Protein AF-G2E6L3-F1 (afdb_monomer_lite)

pLDDT: mean 76.06, std 13.34, range [44.75, 89.81]

Radius of gyration: 22.79 Å; chains: 1; bounding box: 30×54×60 Å

Organism: NCBI:txid765913

Sequence (83 aa):
MYIDPSDWPAPIGPQGTAQASSPESLRVEITLDLVQQLIEEGRIGAADLHCLDAGSKQRLQRACLDNCARDLSYRAQFEHALV

Secondary structure (DSSP, 8-state):
-PPPGGGS-----------------------HHHHHHHHHTTS--GGG---SSHHHHHHHHHHHHHHHHHHHHHHHHHHTT--

Structure (mmCIF, N/CA/C/O backbone):
data_AF-G2E6L3-F1
#
_entry.id   AF-G2E6L3-F1
#
loop_
_atom_site.group_PDB
_atom_site.id
_atom_site.type_symbol
_atom_site.label_atom_id
_atom_site.label_alt_id
_atom_site.label_comp_id
_atom_site.label_asym_id
_atom_site.label_entity_id
_atom_site.label_seq_id
_atom_site.pdbx_PDB_ins_code
_atom_site.Cartn_x
_atom_site.Cartn_y
_atom_site.Cartn_z
_atom_site.occupancy
_atom_site.B_iso_or_equiv
_atom_site.auth_seq_id
_atom_site.auth_comp_id
_atom_site.auth_asym_id
_atom_site.auth_atom_id
_atom_site.pdbx_PDB_model_num
ATOM 1 N N . MET A 1 1 ? -7.018 -47.842 -29.507 1.00 52.62 1 MET A N 1
ATOM 2 C CA . MET A 1 1 ? -5.912 -47.250 -30.287 1.00 52.62 1 MET A CA 1
ATOM 3 C C . MET A 1 1 ? -5.132 -46.357 -29.346 1.00 52.62 1 MET A C 1
ATOM 5 O O . MET A 1 1 ? -5.747 -45.503 -28.723 1.00 52.62 1 MET A O 1
ATOM 9 N N . TYR A 1 2 ? -3.844 -46.632 -29.154 1.00 63.59 2 TYR A N 1
ATOM 10 C CA . TYR A 1 2 ? -2.953 -45.802 -28.342 1.00 63.59 2 TYR A CA 1
ATOM 11 C C . TYR A 1 2 ? -2.368 -44.717 -29.251 1.00 63.59 2 TYR A C 1
ATOM 13 O O . TYR A 1 2 ? -1.890 -45.049 -30.334 1.00 63.59 2 TYR A O 1
ATOM 21 N N . ILE A 1 3 ? -2.483 -43.451 -28.852 1.00 63.44 3 ILE A N 1
ATOM 22 C CA . ILE A 1 3 ? -1.974 -42.301 -29.610 1.00 63.44 3 ILE A CA 1
ATOM 23 C C . ILE A 1 3 ? -0.604 -41.956 -29.031 1.00 63.44 3 ILE A C 1
ATOM 25 O O . ILE A 1 3 ? -0.476 -41.792 -27.816 1.00 63.44 3 ILE A O 1
ATOM 29 N N . ASP A 1 4 ? 0.413 -41.899 -29.889 1.00 73.75 4 ASP A N 1
ATOM 30 C CA . ASP A 1 4 ? 1.766 -41.529 -29.487 1.00 73.75 4 ASP A CA 1
ATOM 31 C C . ASP A 1 4 ? 1.803 -40.048 -29.054 1.00 73.75 4 ASP A C 1
ATOM 33 O O . ASP A 1 4 ? 1.193 -39.207 -29.717 1.00 73.75 4 ASP A O 1
ATOM 37 N N . PRO A 1 5 ? 2.509 -39.685 -27.967 1.00 68.69 5 PRO A N 1
ATOM 38 C CA . PRO A 1 5 ? 2.634 -38.294 -27.525 1.00 68.69 5 PRO A CA 1
ATOM 39 C C . PRO A 1 5 ? 3.209 -37.343 -28.588 1.00 68.69 5 PRO A C 1
ATOM 41 O O . PRO A 1 5 ? 3.006 -36.134 -28.488 1.00 68.69 5 PRO A O 1
ATOM 44 N N . SER A 1 6 ? 3.906 -37.869 -29.600 1.00 72.56 6 SER A N 1
ATOM 45 C CA . SER A 1 6 ? 4.470 -37.095 -30.713 1.00 72.56 6 SER A CA 1
ATOM 46 C C . SER A 1 6 ? 3.441 -36.752 -31.799 1.00 72.56 6 SER A C 1
ATOM 48 O O . SER A 1 6 ? 3.684 -35.848 -32.594 1.00 72.56 6 SER A O 1
ATOM 50 N N . ASP A 1 7 ? 2.294 -37.438 -31.819 1.00 69.19 7 ASP A N 1
ATOM 51 C CA . ASP A 1 7 ? 1.167 -37.200 -32.738 1.00 69.19 7 ASP A CA 1
ATOM 52 C C . ASP A 1 7 ? 0.176 -36.154 -32.192 1.00 69.19 7 ASP A C 1
ATOM 54 O O . ASP A 1 7 ? -0.878 -35.896 -32.779 1.00 69.19 7 ASP A O 1
ATOM 58 N N . TRP A 1 8 ? 0.486 -35.531 -31.048 1.00 72.56 8 TRP A N 1
ATOM 59 C CA . TRP A 1 8 ? -0.347 -34.465 -30.507 1.00 72.56 8 TRP A CA 1
ATOM 60 C C . TRP A 1 8 ? -0.311 -33.255 -31.458 1.00 72.56 8 TRP A C 1
ATOM 62 O O . TRP A 1 8 ?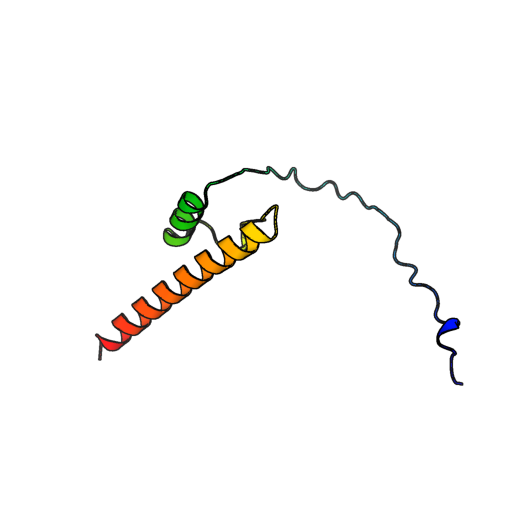 0.773 -32.733 -31.737 1.00 72.56 8 TRP A O 1
ATOM 72 N N . PRO A 1 9 ? -1.462 -32.752 -31.945 1.00 66.94 9 PRO A N 1
ATOM 73 C CA . PRO A 1 9 ? -1.481 -31.557 -32.774 1.00 66.94 9 PRO A CA 1
ATOM 74 C C . PRO A 1 9 ? -0.906 -30.397 -31.962 1.00 66.94 9 PRO A C 1
ATOM 76 O O . PRO A 1 9 ? -1.460 -30.039 -30.920 1.00 66.94 9 PRO A O 1
ATOM 79 N N . ALA A 1 10 ? 0.220 -29.834 -32.416 1.00 66.25 10 ALA A N 1
ATOM 80 C CA . ALA A 1 10 ? 0.845 -28.675 -31.785 1.00 66.25 10 ALA A CA 1
ATOM 81 C C . ALA A 1 10 ? -0.240 -27.649 -31.424 1.00 66.25 10 ALA A C 1
ATOM 83 O O . ALA A 1 10 ? -1.142 -27.438 -32.243 1.00 66.25 10 ALA A O 1
ATOM 84 N N . PRO A 1 11 ? -0.209 -27.038 -30.225 1.00 63.84 11 PRO A N 1
ATOM 85 C CA . PRO A 1 11 ? -1.235 -26.088 -29.838 1.00 63.84 11 PRO A CA 1
ATOM 86 C C . PRO A 1 11 ? -1.245 -24.943 -30.853 1.00 63.84 11 PRO A C 1
ATOM 88 O O . PRO A 1 11 ? -0.414 -24.038 -30.813 1.00 63.84 11 PRO A O 1
ATOM 91 N N . ILE A 1 12 ? -2.215 -24.993 -31.765 1.00 61.41 12 ILE A N 1
ATOM 92 C CA . ILE A 1 12 ? -2.683 -23.882 -32.587 1.00 61.41 12 ILE A CA 1
ATOM 93 C C . ILE A 1 12 ? -3.397 -22.912 -31.649 1.00 61.41 12 ILE A C 1
ATOM 95 O O . ILE A 1 12 ? -4.611 -22.739 -31.671 1.00 61.41 12 ILE A O 1
ATOM 99 N N . GLY A 1 13 ? -2.620 -22.310 -30.750 1.00 60.47 13 GLY A N 1
ATOM 100 C CA . GLY A 1 13 ? -3.023 -21.082 -30.103 1.00 60.47 13 GLY A CA 1
ATOM 101 C C . GLY A 1 13 ? -3.107 -20.011 -31.188 1.00 60.47 13 GLY A C 1
ATOM 102 O O . GLY A 1 13 ? -2.240 -19.980 -32.068 1.00 60.47 13 GLY A O 1
ATOM 103 N N . PRO A 1 14 ? -4.124 -19.140 -31.178 1.00 60.31 14 PRO A N 1
ATOM 104 C CA . PRO A 1 14 ? -4.122 -17.996 -32.068 1.00 60.31 14 PRO A CA 1
ATOM 105 C C . PRO A 1 14 ? -2.858 -17.175 -31.781 1.00 60.31 14 PRO A C 1
ATOM 107 O O . PRO A 1 14 ? -2.764 -16.495 -30.762 1.00 60.31 14 PRO A O 1
ATOM 110 N N . GLN A 1 15 ? -1.883 -17.222 -32.695 1.00 59.34 15 GLN A N 1
ATOM 111 C CA . GLN A 1 15 ? -0.850 -16.195 -32.818 1.00 59.34 15 GLN A CA 1
ATOM 112 C C . GLN A 1 15 ? -1.500 -14.941 -33.402 1.00 59.34 15 GLN A C 1
ATOM 114 O O . GLN A 1 15 ? -1.265 -14.538 -34.535 1.00 59.34 15 GLN A O 1
ATOM 119 N N . GLY A 1 16 ? -2.403 -14.365 -32.622 1.00 52.19 16 GLY A N 1
ATOM 120 C CA . GLY A 1 16 ? -2.886 -13.019 -32.799 1.00 52.19 16 GLY A CA 1
ATOM 121 C C . GLY A 1 16 ? -2.360 -12.244 -31.616 1.00 52.19 16 GLY A C 1
ATOM 122 O O . GLY A 1 16 ? -2.935 -12.305 -30.532 1.00 52.19 16 GLY A O 1
ATOM 123 N N . THR A 1 17 ? -1.291 -11.482 -31.820 1.00 53.94 17 THR A N 1
ATOM 124 C CA . THR A 1 17 ? -1.083 -10.248 -31.066 1.00 53.94 17 THR A CA 1
ATOM 125 C C . THR A 1 17 ? -2.255 -9.327 -31.398 1.00 53.94 17 THR A C 1
ATOM 127 O O . THR A 1 17 ? -2.133 -8.377 -32.168 1.00 53.94 17 THR A O 1
ATOM 130 N N . ALA A 1 18 ? -3.432 -9.642 -30.860 1.00 50.41 18 ALA A N 1
ATOM 131 C CA . ALA A 1 18 ? -4.486 -8.678 -30.678 1.00 50.41 18 ALA A CA 1
ATOM 132 C C . ALA A 1 18 ? -3.930 -7.721 -29.630 1.00 50.41 18 ALA A C 1
ATOM 134 O O . ALA A 1 18 ? -4.090 -7.911 -28.425 1.00 50.41 18 ALA A O 1
ATOM 135 N N . GLN A 1 19 ? -3.190 -6.725 -30.112 1.00 53.84 19 GLN A N 1
ATOM 136 C CA . GLN A 1 19 ? -2.949 -5.489 -29.403 1.00 53.84 19 GLN A CA 1
ATOM 137 C C . GLN A 1 19 ? -4.327 -4.850 -29.247 1.00 53.84 19 GLN A C 1
ATOM 139 O O . GLN A 1 19 ? -4.743 -4.002 -30.031 1.00 53.84 19 GLN A O 1
ATOM 144 N N . ALA A 1 20 ? -5.091 -5.366 -28.280 1.00 54.28 20 ALA A N 1
ATOM 145 C CA . ALA A 1 20 ? -6.244 -4.683 -27.749 1.00 54.28 20 ALA A CA 1
ATOM 146 C C . ALA A 1 20 ? -5.742 -3.279 -27.434 1.00 54.28 20 ALA A C 1
ATOM 148 O O . ALA A 1 20 ? -4.709 -3.130 -26.780 1.00 54.28 20 ALA A O 1
ATOM 149 N N . SER A 1 21 ? -6.404 -2.268 -27.990 1.00 53.75 21 SER A N 1
ATOM 150 C CA . SER A 1 21 ? -6.218 -0.888 -27.572 1.00 53.75 21 SER A CA 1
ATOM 151 C C . SER A 1 21 ? -6.533 -0.860 -26.080 1.00 53.75 21 SER A C 1
ATOM 153 O O . SER A 1 21 ? -7.689 -0.808 -25.670 1.00 53.75 21 SER A O 1
ATOM 155 N N . SER A 1 22 ? -5.494 -1.053 -25.273 1.00 60.72 22 SER A N 1
ATOM 156 C CA . SER A 1 22 ? -5.584 -1.023 -23.830 1.00 60.72 22 SER A CA 1
ATOM 157 C C . SER A 1 22 ? -6.055 0.380 -23.467 1.00 60.72 22 SER A C 1
ATOM 159 O O . SER A 1 22 ? -5.545 1.335 -24.065 1.00 60.72 22 SER A O 1
ATOM 161 N N . PRO A 1 23 ? -6.984 0.543 -22.511 1.00 61.19 23 PRO A N 1
ATOM 162 C CA . PRO A 1 23 ? -7.221 1.857 -21.926 1.00 61.19 23 PRO A CA 1
ATOM 163 C C . PRO A 1 23 ? -5.863 2.446 -21.536 1.00 61.19 23 PRO A C 1
ATOM 165 O O . PRO A 1 23 ? -5.022 1.718 -20.999 1.00 61.19 23 PRO A O 1
ATOM 168 N N . GLU A 1 24 ? -5.613 3.709 -21.889 1.00 73.69 24 GLU A N 1
ATOM 169 C CA . GLU A 1 24 ? -4.333 4.371 -21.633 1.00 73.69 24 GLU A CA 1
ATOM 170 C C . GLU A 1 24 ? -3.982 4.231 -20.146 1.00 73.69 24 GLU A C 1
ATOM 172 O O . GLU A 1 24 ? -4.572 4.865 -19.274 1.00 73.69 24 GLU A O 1
ATOM 177 N N . SER A 1 25 ? -3.059 3.319 -19.839 1.00 72.81 25 SER A N 1
ATOM 178 C CA . SER A 1 25 ? -2.698 3.007 -18.463 1.00 72.81 25 SER A CA 1
ATOM 179 C C . SER A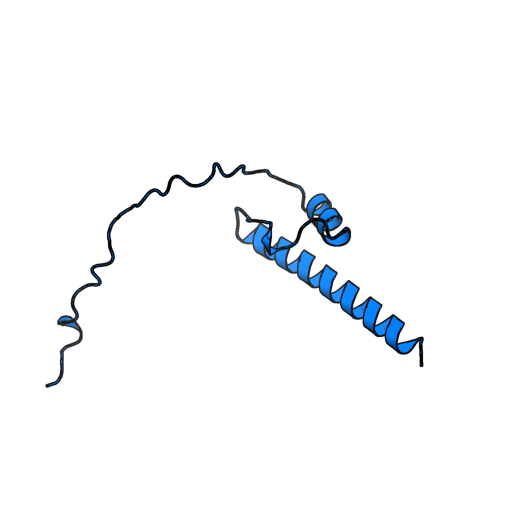 1 25 ? -1.675 4.032 -17.992 1.00 72.81 25 SER A C 1
ATOM 181 O O . SER A 1 25 ? -0.521 4.002 -18.434 1.00 72.81 25 SER A O 1
ATOM 183 N N . LEU A 1 26 ? -2.078 4.926 -17.093 1.00 76.94 26 LEU A N 1
ATOM 184 C CA . LEU A 1 26 ? -1.156 5.848 -16.443 1.00 76.94 26 LEU A CA 1
ATOM 185 C C . LEU A 1 26 ? -0.332 5.087 -15.396 1.00 76.94 26 LEU A C 1
ATOM 187 O O . LEU A 1 26 ? -0.878 4.487 -14.473 1.00 76.94 26 LEU A O 1
ATOM 191 N N . ARG A 1 27 ? 0.995 5.114 -15.540 1.00 82.38 27 ARG A N 1
ATOM 192 C CA . ARG A 1 27 ? 1.925 4.537 -14.562 1.00 82.38 27 ARG A CA 1
ATOM 193 C C . ARG A 1 27 ? 2.435 5.653 -13.668 1.00 82.38 27 ARG A C 1
ATOM 195 O O . ARG A 1 27 ? 3.096 6.565 -14.153 1.00 82.38 27 ARG A O 1
ATOM 202 N N . VAL A 1 28 ? 2.127 5.568 -12.382 1.00 80.69 28 VAL A N 1
ATOM 203 C CA . VAL A 1 28 ? 2.570 6.538 -11.381 1.00 80.69 28 VAL A CA 1
ATOM 204 C C . VAL A 1 28 ? 3.422 5.807 -10.359 1.00 80.69 28 VAL A C 1
ATOM 206 O O . VAL A 1 28 ? 3.032 4.752 -9.861 1.00 80.69 28 VAL A O 1
ATOM 209 N N . GLU A 1 29 ? 4.594 6.358 -10.065 1.00 87.12 29 GLU A N 1
ATOM 210 C CA . GLU A 1 29 ? 5.400 5.909 -8.940 1.00 87.12 29 GLU A CA 1
ATOM 211 C C . GLU A 1 29 ? 4.935 6.644 -7.684 1.00 87.12 29 GLU A C 1
ATOM 213 O O . GLU A 1 29 ? 4.846 7.871 -7.659 1.00 87.12 29 GLU A O 1
ATOM 218 N N . ILE A 1 30 ? 4.608 5.877 -6.652 1.00 85.88 30 ILE A N 1
ATOM 219 C CA . ILE A 1 30 ? 4.153 6.384 -5.362 1.00 85.88 30 ILE A CA 1
ATOM 220 C C . ILE A 1 30 ? 4.962 5.718 -4.258 1.00 85.88 30 ILE A C 1
ATOM 222 O O . ILE A 1 30 ? 5.355 4.553 -4.368 1.00 85.88 30 ILE A O 1
ATOM 226 N N . THR A 1 31 ? 5.232 6.466 -3.193 1.00 88.31 31 THR A N 1
ATOM 227 C CA . THR A 1 31 ? 5.969 5.945 -2.042 1.00 88.31 31 THR A CA 1
ATOM 228 C C . THR A 1 31 ? 5.129 4.925 -1.282 1.00 88.31 31 THR A C 1
ATOM 230 O O . THR A 1 31 ? 3.899 4.998 -1.248 1.00 88.31 31 THR A O 1
ATOM 233 N N . LEU A 1 32 ? 5.803 3.967 -0.644 1.00 83.94 32 LEU A N 1
ATOM 234 C CA . LEU A 1 32 ? 5.129 2.934 0.140 1.00 83.94 32 LEU A CA 1
ATOM 235 C C . LEU A 1 32 ? 4.352 3.534 1.322 1.00 83.94 32 LEU A C 1
ATOM 237 O O . LEU A 1 32 ? 3.254 3.068 1.602 1.00 83.94 32 LEU A O 1
ATOM 241 N N . ASP A 1 33 ? 4.879 4.580 1.962 1.00 88.50 33 ASP A N 1
ATOM 242 C CA . ASP A 1 33 ? 4.206 5.284 3.060 1.00 88.50 33 ASP A CA 1
ATOM 243 C C . ASP A 1 33 ? 2.855 5.869 2.630 1.00 88.50 33 ASP A C 1
ATOM 245 O O . ASP A 1 33 ? 1.853 5.701 3.322 1.00 88.50 33 ASP A O 1
ATOM 249 N N . LEU A 1 34 ? 2.796 6.495 1.448 1.00 89.31 34 LEU A N 1
ATOM 250 C CA . LEU A 1 34 ? 1.544 7.040 0.924 1.00 89.31 34 LEU A CA 1
ATOM 251 C C . LEU A 1 34 ? 0.542 5.923 0.609 1.00 89.31 34 LEU A C 1
ATOM 253 O O . LEU A 1 34 ? -0.644 6.052 0.899 1.00 89.31 34 LEU A O 1
ATOM 257 N N . VAL A 1 35 ? 1.017 4.808 0.049 1.00 88.31 35 VAL A N 1
ATOM 258 C CA . VAL A 1 35 ? 0.179 3.628 -0.206 1.00 88.31 35 VAL A CA 1
ATOM 259 C C . VAL A 1 35 ? -0.392 3.069 1.093 1.00 88.31 35 VAL A C 1
ATOM 261 O O . VAL A 1 35 ? -1.583 2.778 1.157 1.00 88.31 35 VAL A O 1
ATOM 264 N N . GLN A 1 36 ? 0.435 2.952 2.133 1.00 87.06 36 GLN A N 1
ATOM 265 C CA . GLN A 1 36 ? 0.002 2.486 3.448 1.00 87.06 36 GLN A CA 1
ATOM 266 C C . GLN A 1 36 ? -1.072 3.397 4.038 1.00 87.06 36 GLN A C 1
ATOM 268 O O . GLN A 1 36 ? -2.107 2.891 4.463 1.00 87.06 36 GLN A O 1
ATOM 273 N N . GLN A 1 37 ? -0.878 4.716 3.985 1.00 89.81 37 GLN A N 1
ATOM 274 C CA . GLN A 1 37 ? -1.872 5.671 4.468 1.00 89.81 37 GLN A CA 1
ATOM 275 C C . GLN A 1 37 ? -3.209 5.527 3.720 1.00 89.81 37 GLN A C 1
ATOM 277 O O . GLN A 1 37 ? -4.269 5.492 4.338 1.00 89.81 37 GLN A O 1
ATOM 282 N N . LEU A 1 38 ? -3.179 5.383 2.392 1.00 89.50 38 LEU A N 1
ATOM 283 C CA . LEU A 1 38 ? -4.398 5.225 1.589 1.00 89.50 38 LEU A CA 1
ATOM 284 C C . LEU A 1 38 ? -5.127 3.898 1.859 1.00 89.50 38 LEU A C 1
ATOM 286 O O . LEU A 1 38 ? -6.358 3.866 1.803 1.00 89.50 38 LEU A O 1
ATOM 290 N N . ILE A 1 39 ? -4.387 2.825 2.158 1.00 88.31 39 ILE A N 1
ATOM 291 C CA . ILE A 1 39 ? -4.955 1.535 2.580 1.00 88.31 39 ILE A CA 1
ATOM 292 C C . ILE A 1 39 ? -5.589 1.664 3.969 1.00 88.31 39 ILE A C 1
ATOM 294 O O . ILE A 1 39 ? -6.714 1.214 4.164 1.00 88.31 39 ILE A O 1
ATOM 298 N N . GLU A 1 40 ? -4.903 2.301 4.924 1.00 87.12 40 GLU A N 1
ATOM 299 C CA . GLU A 1 40 ? -5.420 2.529 6.282 1.00 87.12 40 GLU A CA 1
ATOM 300 C C . GLU A 1 40 ? -6.690 3.390 6.285 1.00 87.12 40 GLU A C 1
ATOM 302 O O . GLU A 1 40 ? -7.614 3.127 7.052 1.00 87.12 40 GLU A O 1
ATOM 307 N N . GLU A 1 41 ? -6.774 4.375 5.391 1.00 87.69 41 GLU A N 1
ATOM 308 C CA . GLU A 1 41 ? -7.975 5.193 5.185 1.00 87.69 41 GLU A CA 1
ATOM 309 C C . GLU A 1 41 ? -9.082 4.468 4.390 1.00 87.69 41 GLU A C 1
ATOM 311 O O . GLU A 1 41 ? -10.162 5.027 4.194 1.00 87.69 41 GLU A O 1
ATOM 316 N N . GLY A 1 42 ? -8.830 3.250 3.894 1.00 84.88 42 GLY A N 1
ATOM 317 C CA . GLY A 1 42 ? -9.779 2.475 3.089 1.00 84.88 42 GLY A CA 1
ATOM 318 C C . GLY A 1 42 ? -10.072 3.074 1.710 1.00 84.88 42 GLY A C 1
ATOM 319 O O . GLY A 1 42 ? -11.102 2.765 1.112 1.00 84.88 42 GLY A O 1
ATOM 320 N N . ARG A 1 43 ? -9.199 3.952 1.197 1.00 87.69 43 ARG A N 1
ATOM 321 C CA . ARG A 1 43 ? -9.391 4.622 -0.103 1.00 87.69 43 ARG A CA 1
ATOM 322 C C . ARG A 1 43 ? -8.980 3.767 -1.291 1.00 87.69 43 ARG A C 1
ATOM 324 O O . ARG A 1 43 ? -9.511 3.968 -2.379 1.00 87.69 43 ARG A O 1
ATOM 331 N N . ILE A 1 44 ? -8.017 2.872 -1.090 1.00 86.31 44 ILE A N 1
ATOM 332 C CA . ILE A 1 44 ? -7.529 1.942 -2.110 1.00 86.31 44 ILE A CA 1
ATOM 333 C C . ILE A 1 44 ? -7.320 0.562 -1.490 1.00 86.31 44 ILE A C 1
ATOM 335 O O . ILE A 1 44 ? -6.912 0.443 -0.333 1.00 86.31 44 ILE A O 1
ATOM 339 N N . GLY A 1 45 ? -7.564 -0.481 -2.272 1.00 82.50 45 GLY A N 1
ATOM 340 C CA . GLY A 1 45 ? -7.243 -1.858 -1.933 1.00 82.50 45 GLY A CA 1
ATOM 341 C C . GLY A 1 45 ? -6.053 -2.393 -2.726 1.00 82.50 45 GLY A C 1
ATOM 342 O O . GLY A 1 45 ? -5.595 -1.817 -3.711 1.00 82.50 45 GLY A O 1
ATOM 343 N N . ALA A 1 46 ? -5.581 -3.578 -2.333 1.00 79.25 46 ALA A N 1
ATOM 344 C CA . ALA A 1 46 ? -4.525 -4.290 -3.057 1.00 79.25 46 ALA A CA 1
ATOM 345 C C . ALA A 1 46 ? -4.898 -4.600 -4.521 1.00 79.25 46 ALA A C 1
ATOM 347 O O . ALA A 1 46 ? -4.013 -4.760 -5.356 1.00 79.25 46 ALA A O 1
ATOM 348 N N . ALA A 1 47 ? -6.197 -4.713 -4.817 1.00 82.69 47 ALA A N 1
ATOM 349 C CA . ALA A 1 47 ? -6.714 -4.982 -6.156 1.00 82.69 47 ALA A CA 1
ATOM 350 C C . ALA A 1 47 ? -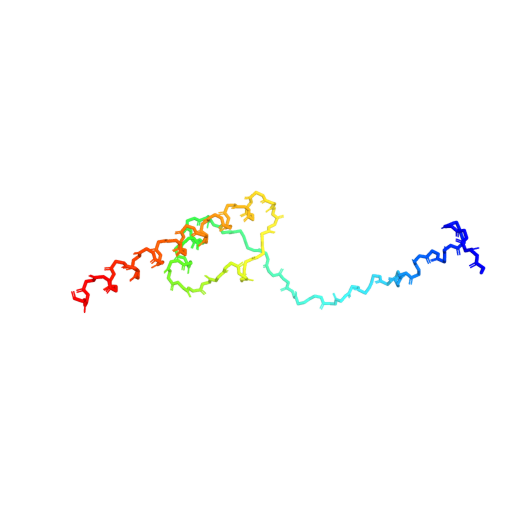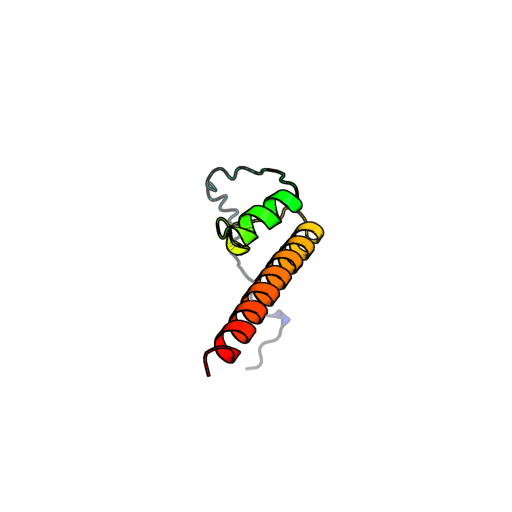6.630 -3.764 -7.092 1.00 82.69 47 ALA A C 1
ATOM 352 O O . ALA A 1 47 ? -6.595 -3.946 -8.305 1.00 82.69 47 ALA A O 1
ATOM 353 N N . ASP A 1 48 ? -6.557 -2.548 -6.543 1.00 82.62 48 ASP A N 1
ATOM 354 C CA . ASP A 1 48 ? -6.504 -1.301 -7.317 1.00 82.62 48 ASP A CA 1
ATOM 355 C C . ASP A 1 48 ? -5.079 -0.957 -7.783 1.00 82.62 48 ASP A C 1
ATOM 357 O O . ASP A 1 48 ? -4.872 -0.048 -8.586 1.00 82.62 48 ASP A O 1
ATOM 361 N N . LEU A 1 49 ? -4.075 -1.682 -7.281 1.00 83.75 49 LEU A N 1
ATOM 362 C CA . LEU A 1 49 ? -2.665 -1.397 -7.509 1.00 83.75 49 LEU A CA 1
ATOM 363 C C . LEU A 1 49 ? -2.008 -2.470 -8.378 1.00 83.75 49 LEU A C 1
ATOM 365 O O . LEU A 1 49 ? -1.958 -3.652 -8.037 1.00 83.75 49 LEU A O 1
ATOM 369 N N . HIS A 1 50 ? -1.395 -2.026 -9.472 1.00 84.12 50 HIS A N 1
ATOM 370 C CA . HIS A 1 50 ? -0.515 -2.850 -10.293 1.00 84.12 50 HIS A CA 1
ATOM 371 C C . HIS A 1 50 ? 0.946 -2.481 -10.031 1.00 84.12 50 HIS A C 1
ATOM 373 O O . HIS A 1 50 ? 1.405 -1.399 -10.391 1.00 84.12 50 HIS A O 1
ATOM 379 N N . CYS A 1 51 ? 1.696 -3.394 -9.417 1.00 84.44 51 CYS A N 1
ATOM 380 C CA . CYS A 1 51 ? 3.128 -3.206 -9.195 1.00 84.44 51 CYS A CA 1
ATOM 381 C C . CYS A 1 51 ? 3.929 -3.479 -10.474 1.00 84.44 51 CYS A C 1
ATOM 383 O O . CYS A 1 51 ? 3.670 -4.455 -11.180 1.00 84.44 51 CYS A O 1
ATOM 385 N N . LEU A 1 52 ? 4.935 -2.642 -10.736 1.00 83.31 52 LEU A N 1
ATOM 386 C CA . LEU A 1 52 ? 5.818 -2.768 -11.902 1.00 83.31 52 LEU A CA 1
ATOM 387 C C . LEU A 1 52 ? 6.917 -3.822 -11.707 1.00 83.31 52 LEU A C 1
ATOM 389 O O . LEU A 1 52 ? 7.432 -4.359 -12.685 1.00 83.31 52 LEU A O 1
ATOM 393 N N . ASP A 1 53 ? 7.254 -4.141 -10.457 1.00 85.38 53 ASP A N 1
ATOM 394 C CA . ASP A 1 53 ? 8.255 -5.137 -10.094 1.00 85.38 53 ASP A CA 1
ATOM 395 C C . ASP A 1 53 ? 7.757 -6.083 -8.987 1.00 85.38 53 ASP A C 1
ATOM 397 O O . ASP A 1 53 ? 6.873 -5.762 -8.182 1.00 85.38 53 ASP A O 1
ATOM 401 N N . ALA A 1 54 ? 8.340 -7.284 -8.951 1.00 85.25 54 ALA A N 1
ATOM 402 C CA . ALA A 1 54 ? 7.963 -8.325 -8.000 1.00 85.25 54 ALA A CA 1
ATOM 403 C C . ALA A 1 54 ? 8.263 -7.939 -6.539 1.00 85.25 54 ALA A C 1
ATOM 405 O O . ALA A 1 54 ? 7.511 -8.324 -5.642 1.00 85.25 54 ALA A O 1
ATOM 406 N N . GLY A 1 55 ? 9.316 -7.150 -6.293 1.00 87.06 55 GLY A N 1
ATOM 407 C CA . GLY A 1 55 ? 9.685 -6.697 -4.951 1.00 87.06 55 GLY A CA 1
ATOM 408 C C . GLY A 1 55 ? 8.657 -5.726 -4.372 1.00 87.06 55 GLY A C 1
ATOM 409 O O . GLY A 1 55 ? 8.248 -5.851 -3.217 1.00 87.06 55 GLY A O 1
ATOM 410 N N . SER A 1 56 ? 8.169 -4.791 -5.181 1.00 85.31 56 SER A N 1
ATOM 411 C CA . SER A 1 56 ? 7.087 -3.873 -4.826 1.00 85.31 56 SER A CA 1
ATOM 412 C C . SER A 1 56 ? 5.769 -4.609 -4.619 1.00 85.31 56 SER A C 1
ATOM 414 O O . SER A 1 56 ? 5.068 -4.309 -3.657 1.00 85.31 56 SER A O 1
ATOM 416 N N . LYS A 1 57 ? 5.480 -5.648 -5.417 1.00 88.19 57 LYS A N 1
ATOM 417 C CA . LYS A 1 57 ? 4.315 -6.519 -5.191 1.00 88.19 57 LYS A CA 1
ATOM 418 C C . LYS A 1 57 ? 4.369 -7.205 -3.830 1.00 88.19 57 LYS A C 1
ATOM 420 O O . LYS A 1 57 ? 3.383 -7.188 -3.101 1.00 88.19 57 LYS A O 1
ATOM 425 N N . GLN A 1 58 ? 5.511 -7.786 -3.471 1.00 89.31 58 GLN A N 1
ATOM 426 C CA . GLN A 1 58 ? 5.664 -8.466 -2.185 1.00 89.31 58 GLN A CA 1
ATOM 427 C C . GLN A 1 58 ? 5.566 -7.487 -1.006 1.00 89.31 58 GLN A C 1
ATOM 429 O O . GLN A 1 58 ? 4.914 -7.792 -0.006 1.00 89.31 58 GLN A O 1
ATOM 434 N N . ARG A 1 59 ? 6.165 -6.294 -1.131 1.00 88.81 59 ARG A N 1
ATOM 435 C CA . ARG A 1 59 ? 6.052 -5.227 -0.122 1.00 88.81 59 ARG A CA 1
ATOM 436 C C . ARG A 1 59 ? 4.609 -4.756 0.051 1.00 88.81 59 ARG A C 1
ATOM 438 O O . ARG A 1 59 ? 4.154 -4.643 1.185 1.00 88.81 59 ARG A O 1
ATOM 445 N N . LEU A 1 60 ? 3.887 -4.553 -1.051 1.00 88.12 60 LEU A N 1
ATOM 446 C CA . LEU A 1 60 ? 2.475 -4.180 -1.030 1.00 88.12 60 LEU A CA 1
ATOM 447 C C . LEU A 1 60 ? 1.618 -5.263 -0.370 1.00 88.12 60 LEU A C 1
ATOM 449 O O . LEU A 1 60 ? 0.831 -4.966 0.520 1.00 88.12 60 LEU A O 1
ATOM 453 N N . GLN A 1 61 ? 1.801 -6.526 -0.763 1.00 88.75 61 GLN A N 1
ATOM 454 C CA . GLN A 1 61 ? 1.072 -7.648 -0.169 1.00 88.75 61 GLN A CA 1
ATOM 455 C C . GLN A 1 61 ? 1.277 -7.719 1.343 1.00 88.75 61 GLN A C 1
ATOM 457 O O . GLN A 1 61 ? 0.308 -7.880 2.078 1.00 88.75 61 GLN A O 1
ATOM 462 N N . ARG A 1 62 ? 2.520 -7.557 1.809 1.00 89.56 62 ARG A N 1
ATOM 463 C CA . ARG A 1 62 ? 2.822 -7.540 3.240 1.00 89.56 62 ARG A CA 1
ATOM 464 C C . ARG A 1 62 ? 2.125 -6.381 3.953 1.00 89.56 62 ARG A C 1
ATOM 466 O O . ARG A 1 62 ? 1.473 -6.622 4.959 1.00 89.56 62 ARG A O 1
ATOM 473 N N . ALA A 1 63 ? 2.189 -5.170 3.399 1.00 86.69 63 ALA A N 1
ATOM 474 C CA . ALA A 1 63 ? 1.513 -4.005 3.968 1.00 86.69 63 ALA A CA 1
ATOM 475 C C . ALA A 1 63 ? -0.011 -4.207 4.081 1.00 86.69 63 ALA A C 1
ATOM 477 O O . ALA A 1 63 ? -0.596 -3.917 5.122 1.00 86.69 63 ALA A O 1
ATOM 478 N N . CYS A 1 64 ? -0.644 -4.758 3.041 1.00 86.81 64 CYS A N 1
ATOM 479 C CA . CYS A 1 64 ? -2.075 -5.062 3.057 1.00 86.81 64 CYS A CA 1
ATOM 480 C C . CYS A 1 64 ? -2.426 -6.129 4.103 1.00 86.81 64 CYS A C 1
ATOM 482 O O . CYS A 1 64 ? -3.387 -5.964 4.847 1.00 86.81 64 CYS A O 1
ATOM 484 N N . LEU A 1 65 ? -1.648 -7.214 4.186 1.00 87.94 65 LEU A N 1
ATOM 485 C CA . LEU A 1 65 ? -1.882 -8.281 5.164 1.00 87.94 65 LEU A CA 1
ATOM 486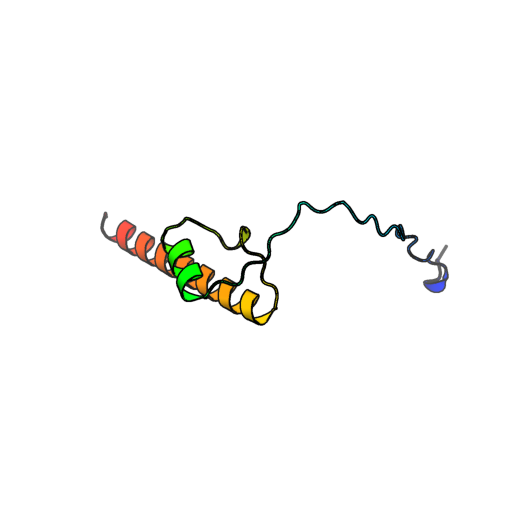 C C . LEU A 1 65 ? -1.699 -7.792 6.603 1.00 87.94 65 LEU A C 1
ATOM 488 O O . LEU A 1 65 ? -2.512 -8.133 7.459 1.00 87.94 65 LEU A O 1
ATOM 492 N N . ASP A 1 66 ? -0.680 -6.970 6.859 1.00 88.19 66 ASP A N 1
ATOM 493 C CA . ASP A 1 66 ? -0.438 -6.375 8.175 1.00 88.19 66 ASP A CA 1
ATOM 494 C C . ASP A 1 66 ? -1.602 -5.451 8.580 1.00 88.19 66 ASP A C 1
ATOM 496 O O . ASP A 1 66 ? -2.044 -5.473 9.731 1.00 88.19 66 ASP A O 1
ATOM 500 N N . ASN A 1 67 ? -2.158 -4.685 7.633 1.00 86.25 67 ASN A N 1
ATOM 501 C CA . ASN A 1 67 ? -3.351 -3.871 7.865 1.00 86.25 67 ASN A CA 1
ATOM 502 C C . ASN A 1 67 ? -4.586 -4.734 8.187 1.00 86.25 67 ASN A C 1
ATOM 504 O O . ASN A 1 67 ? -5.233 -4.507 9.210 1.00 86.25 67 ASN A O 1
ATOM 508 N N . CYS A 1 68 ? -4.862 -5.779 7.399 1.00 85.56 68 CYS A N 1
ATOM 509 C CA . CYS A 1 68 ? -5.972 -6.696 7.672 1.00 85.56 68 CYS A CA 1
ATOM 510 C C . CYS A 1 68 ? -5.815 -7.410 9.021 1.00 85.56 68 CYS A C 1
ATOM 512 O O . CYS A 1 68 ? -6.787 -7.568 9.756 1.00 85.56 68 CYS A O 1
ATOM 514 N N . ALA A 1 69 ? -4.598 -7.831 9.372 1.00 88.12 69 ALA A N 1
ATOM 515 C CA . ALA A 1 69 ? -4.324 -8.459 10.659 1.00 88.12 69 ALA A CA 1
ATOM 516 C C . ALA A 1 69 ? -4.581 -7.494 11.828 1.00 88.12 69 ALA A C 1
ATOM 518 O O . ALA A 1 69 ? -5.140 -7.907 12.848 1.00 88.12 69 ALA A O 1
ATOM 519 N N . ARG A 1 70 ? -4.220 -6.210 11.680 1.00 86.94 70 ARG A N 1
ATOM 520 C CA . ARG A 1 70 ? -4.515 -5.159 12.669 1.00 86.94 70 ARG A CA 1
ATOM 521 C C . ARG A 1 70 ? -6.018 -4.924 12.814 1.00 86.94 70 ARG A C 1
ATOM 523 O O . ARG A 1 70 ? -6.493 -4.895 13.947 1.00 86.94 70 ARG A O 1
ATOM 530 N N . ASP A 1 71 ? -6.754 -4.821 11.709 1.00 85.00 71 ASP A N 1
ATOM 531 C CA . ASP A 1 71 ? -8.214 -4.645 11.727 1.00 85.00 71 ASP A CA 1
ATOM 532 C C . ASP A 1 71 ? -8.921 -5.829 12.403 1.00 85.00 71 ASP A C 1
ATOM 534 O O . ASP A 1 71 ? -9.698 -5.649 13.341 1.00 85.00 71 ASP A O 1
ATOM 538 N N . LEU A 1 72 ? -8.564 -7.060 12.019 1.00 85.25 72 LEU A N 1
ATOM 539 C CA . LEU A 1 72 ? -9.100 -8.281 12.627 1.00 85.25 72 LEU A CA 1
ATOM 540 C C . LEU A 1 72 ? -8.801 -8.356 14.128 1.00 85.25 72 LEU A C 1
ATOM 542 O O . LEU A 1 72 ? -9.678 -8.709 14.915 1.00 85.25 72 LEU A O 1
ATOM 546 N N . SER A 1 73 ? -7.581 -7.994 14.534 1.00 85.06 73 SER A N 1
ATOM 547 C CA . SER A 1 73 ? -7.188 -7.972 15.948 1.00 85.06 73 SER A CA 1
ATOM 548 C C . SER A 1 73 ? -7.982 -6.932 16.739 1.00 85.06 73 SER A C 1
ATOM 550 O O . SER A 1 73 ? -8.421 -7.216 17.851 1.00 85.06 73 SER A O 1
ATOM 552 N N . TYR A 1 74 ? -8.202 -5.745 16.166 1.00 81.75 74 TYR A N 1
ATOM 553 C CA . TYR A 1 74 ? -9.009 -4.694 16.785 1.00 81.75 74 TYR A CA 1
ATOM 554 C C . TYR A 1 74 ? -10.462 -5.147 16.960 1.00 81.75 74 TYR A C 1
ATOM 556 O O . TYR A 1 74 ? -11.019 -5.050 18.051 1.00 81.75 74 TYR A O 1
ATOM 564 N N . ARG A 1 75 ? -11.064 -5.737 15.923 1.00 78.62 75 ARG A N 1
ATOM 565 C CA . ARG A 1 75 ? -12.436 -6.264 15.990 1.00 78.62 75 ARG A CA 1
ATOM 566 C C . ARG A 1 75 ? -12.584 -7.379 17.025 1.00 78.62 75 ARG A C 1
ATOM 568 O O . ARG A 1 75 ? -13.523 -7.341 17.815 1.00 78.62 75 ARG A O 1
ATOM 575 N N . ALA A 1 76 ? -11.628 -8.306 17.083 1.00 76.19 76 ALA A N 1
ATOM 576 C CA . ALA A 1 76 ? -11.620 -9.378 18.078 1.00 76.19 76 ALA A CA 1
ATOM 577 C C . ALA A 1 76 ? -11.528 -8.847 19.523 1.00 76.19 76 ALA A C 1
ATOM 579 O O . ALA A 1 76 ? -12.138 -9.411 20.428 1.00 76.19 76 ALA A O 1
ATOM 580 N N . GLN A 1 77 ? -10.800 -7.748 19.750 1.00 71.69 77 GLN A N 1
ATOM 581 C CA . GLN A 1 77 ? -10.716 -7.101 21.066 1.00 71.69 77 GLN A CA 1
ATOM 582 C C . GLN A 1 77 ? -12.025 -6.405 21.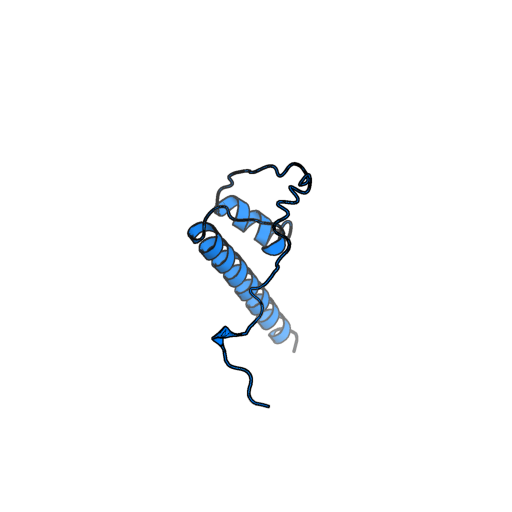464 1.00 71.69 77 GLN A C 1
ATOM 584 O O . GLN A 1 77 ? -12.397 -6.433 22.636 1.00 71.69 77 GLN A O 1
ATOM 589 N N . PHE A 1 78 ? -12.738 -5.807 20.507 1.00 60.56 78 PHE A N 1
ATOM 590 C CA . PHE A 1 78 ? -14.003 -5.115 20.770 1.00 60.56 78 PHE A CA 1
ATOM 591 C C . PHE A 1 78 ? -15.181 -6.068 20.994 1.00 60.56 78 PHE A C 1
ATOM 593 O O . PHE A 1 78 ? -16.019 -5.797 21.852 1.00 60.56 78 PHE A O 1
ATOM 600 N N . GLU A 1 79 ? -15.236 -7.205 20.296 1.00 57.44 79 GLU A N 1
ATOM 601 C CA . GLU A 1 79 ? -16.264 -8.230 20.542 1.00 57.44 79 GLU A CA 1
ATOM 602 C C . GLU A 1 79 ? -16.131 -8.855 21.941 1.00 57.44 79 GLU A C 1
ATOM 604 O O . GLU A 1 79 ? -17.132 -9.172 22.577 1.00 57.44 79 GLU A O 1
ATOM 609 N N . HIS A 1 80 ? -14.908 -8.948 22.470 1.00 50.84 80 HIS A N 1
ATOM 610 C CA . HIS A 1 80 ? -14.642 -9.484 23.808 1.00 50.84 80 HIS A CA 1
ATOM 611 C C . HIS A 1 80 ? -14.914 -8.491 24.955 1.00 50.84 80 HIS A C 1
ATOM 613 O O . HIS A 1 80 ? -14.897 -8.888 26.119 1.00 50.84 80 HIS A O 1
ATOM 619 N N . ALA A 1 81 ? -15.139 -7.209 24.644 1.00 50.25 81 ALA A N 1
ATOM 620 C CA . ALA A 1 81 ? -15.427 -6.149 25.616 1.00 50.25 81 ALA A CA 1
ATOM 621 C C . ALA A 1 81 ? -16.933 -5.856 25.779 1.00 50.25 81 ALA A C 1
ATOM 623 O O . ALA A 1 81 ? -17.309 -5.029 26.609 1.00 50.25 81 ALA A O 1
ATOM 624 N N . LEU A 1 82 ? -17.789 -6.509 24.984 1.00 48.84 82 LEU A N 1
ATOM 625 C CA . LEU A 1 82 ? -19.249 -6.339 24.979 1.00 48.84 82 LEU A CA 1
ATOM 626 C C . LEU A 1 82 ? -20.015 -7.540 25.572 1.00 48.84 82 LEU A C 1
ATOM 628 O O . LEU A 1 82 ? -21.241 -7.580 25.459 1.00 48.84 82 LEU A O 1
ATOM 632 N N . VAL A 1 83 ? -19.315 -8.493 26.201 1.00 44.75 83 VAL A N 1
ATOM 633 C CA . VAL A 1 83 ? -19.896 -9.653 26.910 1.00 44.75 83 VAL A CA 1
ATOM 634 C C . VAL A 1 83 ? -19.721 -9.506 28.414 1.00 44.75 83 VAL A C 1
ATOM 636 O O . VAL A 1 83 ? -18.581 -9.222 28.844 1.00 44.75 83 VAL A O 1
#

Foldseek 3Di:
DDDDPVPPDDPPDPPDPPPPVPDPDDDDDDDPVVVLVCVLVVNDDLVRDDDPDPVVNVSRVVSRVVSVVVVVVVVVVVVVVVD